Protein AF-A0A2D4LX03-F1 (afdb_monomer_lite)

InterPro domains:
  IPR013087 Zinc finger C2H2-type [PF00096] (13-35)
  IPR013087 Zinc finger C2H2-type [PF00096] (98-120)
  IPR013087 Zinc finger C2H2-type [PS00028] (15-35)
  IPR013087 Zinc finger C2H2-type [PS00028] (43-63)
  IPR013087 Zinc finger C2H2-type [PS00028] (71-91)
  IPR013087 Zinc finger C2H2-type [PS00028] (100-120)
  IPR013087 Zinc finger C2H2-type [PS50157] (13-40)
  IPR013087 Zinc finger C2H2-type [PS50157] (41-68)
  IPR013087 Zinc finger C2H2-type [PS50157] (69-96)
  IPR013087 Zinc finger C2H2-type [PS50157] (98-125)
  IPR013087 Zinc finger C2H2-type [SM00355] (13-35)
  IPR013087 Zinc finger C2H2-type [SM00355] (41-63)
  IPR013087 Zinc finger C2H2-type [SM00355] (69-91)
  IPR013087 Zinc finger C2H2-type [SM00355] (98-120)
  IPR036236 Zinc finger C2H2 superfamily [SSF57667] (10-50)
  IPR036236 Zinc finger C2H2 superfamily [SSF57667] (39-91)
  IPR036236 Zinc finger C2H2 superfamily [SSF57667] (94-121)

Secondary structure (DSSP, 8-state):
------------EE-TTT--EESSHHHHHHHHHHHH----EE-TTT--EESSHHHHHHHHHHHH----EE-TTT--EESSHHHHHHHHTTTTT----EE-TTT--EESSHHHHHHHTTGGGSSPPPPTTSTTS-----

Radius of gyration: 22.11 Å; chains: 1; bounding box: 44×58×56 Å

Foldseek 3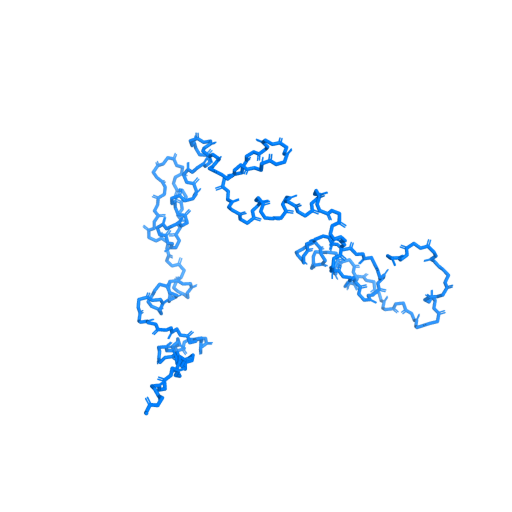Di:
DDDDPPPPPDQPDADPVPRDGHPDVVVVVLVCCVVVVDFPAADPVPRDGHSDPVVNVLVCCVVVVDFPAADPVPRDTHSDPVVSVLVVCVVVVVDQPAADPQQLDGHSDPVVSVVVVVVVVPDDRDDPPVNPPDPDHD

Organism: NCBI:txid129469

Sequence (138 aa):
GIKLSKDTL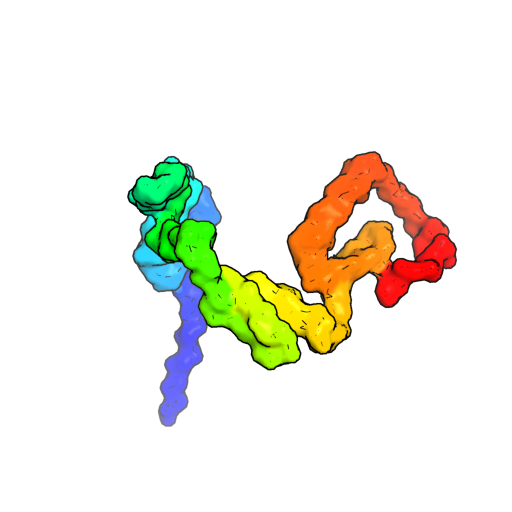VRPYKCKECGKGFRDNASLVKHKIIHTGEKPNKCMECGKVFRTHSELTRHKRIHTGEKPYKCTQCGKSFSQSGHLTGHQRIHTGGGEPYKCMDCGKCFSRSSMLTFHKKIHRDVEPISETERDLGENLC

Structure (mmCIF, N/CA/C/O backbone):
data_AF-A0A2D4LX03-F1
#
_entry.id   AF-A0A2D4LX03-F1
#
loop_
_atom_site.group_PDB
_atom_site.id
_atom_site.type_symbol
_atom_site.label_atom_id
_atom_site.label_alt_id
_atom_site.label_comp_id
_atom_site.label_asym_id
_atom_site.label_entity_id
_atom_site.label_seq_id
_atom_site.pdbx_PDB_ins_code
_atom_site.Cartn_x
_atom_site.Cartn_y
_atom_site.Cartn_z
_atom_site.occupancy
_atom_site.B_iso_or_equiv
_atom_site.auth_seq_id
_atom_site.auth_comp_id
_atom_site.auth_asym_id
_atom_site.auth_atom_id
_atom_site.pdbx_PDB_model_num
ATOM 1 N N . GLY A 1 1 ? -7.752 -43.473 15.373 1.00 35.41 1 GLY A N 1
ATOM 2 C CA . GLY A 1 1 ? -8.592 -42.264 15.459 1.00 35.41 1 GLY A CA 1
ATOM 3 C C . GLY A 1 1 ? -7.874 -41.115 14.791 1.00 35.41 1 GLY A C 1
ATOM 4 O O . GLY A 1 1 ? -6.881 -40.645 15.326 1.00 35.41 1 GLY A O 1
ATOM 5 N N . ILE A 1 2 ? -8.313 -40.717 13.599 1.00 40.84 2 ILE A N 1
ATOM 6 C CA . ILE A 1 2 ? -7.701 -39.608 12.859 1.00 40.84 2 ILE A CA 1
ATOM 7 C C . ILE A 1 2 ? -8.322 -38.314 13.395 1.00 40.84 2 ILE A C 1
ATOM 9 O O . ILE A 1 2 ? -9.531 -38.115 13.287 1.00 40.84 2 ILE A O 1
ATOM 13 N N . LYS A 1 3 ? -7.506 -37.468 14.039 1.00 42.81 3 LYS A N 1
ATOM 14 C CA . LYS A 1 3 ? -7.907 -36.131 14.503 1.00 42.81 3 LYS A CA 1
ATOM 15 C C . LYS A 1 3 ? -8.390 -35.313 13.301 1.00 42.81 3 LYS A C 1
ATOM 17 O O . LYS A 1 3 ? -7.641 -35.119 12.350 1.00 42.81 3 LYS A O 1
ATOM 22 N N . LEU A 1 4 ? -9.632 -34.830 13.359 1.00 46.25 4 LEU A N 1
ATOM 23 C CA . LEU A 1 4 ? -10.172 -33.872 12.397 1.00 46.25 4 LEU A CA 1
ATOM 24 C C . LEU A 1 4 ? -9.381 -32.556 12.470 1.00 46.25 4 LEU A C 1
ATOM 26 O O . LEU A 1 4 ? -9.472 -31.843 13.465 1.00 46.25 4 LEU A O 1
ATOM 30 N N . SER A 1 5 ? -8.693 -32.178 11.395 1.00 46.97 5 SER A N 1
ATOM 31 C CA . SER A 1 5 ? -8.274 -30.796 11.138 1.00 46.97 5 SER A CA 1
ATOM 32 C C . SER A 1 5 ? -9.238 -30.152 10.139 1.00 46.97 5 SER A C 1
ATOM 34 O O . SER A 1 5 ? -8.941 -29.972 8.961 1.00 46.97 5 SER A O 1
ATOM 36 N N . LYS A 1 6 ? -10.440 -29.801 10.607 1.00 50.59 6 LYS A N 1
ATOM 37 C CA . LYS A 1 6 ? -11.298 -28.849 9.892 1.00 50.59 6 LYS A CA 1
ATOM 38 C C . LYS A 1 6 ? -10.980 -27.454 10.413 1.00 50.59 6 LYS A C 1
ATOM 40 O O . LYS A 1 6 ? -11.726 -26.921 11.234 1.00 50.59 6 LYS A O 1
ATOM 45 N N . ASP A 1 7 ? -9.903 -26.856 9.905 1.00 53.12 7 ASP A N 1
ATOM 46 C CA . ASP A 1 7 ? -9.770 -25.396 9.850 1.00 53.12 7 ASP A CA 1
ATOM 47 C C . ASP A 1 7 ? -10.887 -24.862 8.950 1.00 53.12 7 ASP A C 1
ATOM 49 O O . ASP A 1 7 ? -10.725 -24.537 7.775 1.00 53.12 7 ASP A O 1
ATOM 53 N N . THR A 1 8 ? -12.091 -24.845 9.504 1.00 58.12 8 THR A N 1
ATOM 54 C CA . THR A 1 8 ? -13.228 -24.199 8.886 1.00 58.12 8 THR A CA 1
ATOM 55 C C . THR A 1 8 ? -12.871 -22.719 8.852 1.00 58.12 8 THR A C 1
ATOM 57 O O . THR A 1 8 ? -12.505 -22.141 9.877 1.00 58.12 8 THR A O 1
ATOM 60 N N . LEU A 1 9 ? -12.975 -22.094 7.678 1.00 69.19 9 LEU A N 1
ATOM 61 C CA . LEU A 1 9 ? -12.867 -20.645 7.476 1.00 69.19 9 LEU A CA 1
ATOM 62 C C . LEU A 1 9 ? -14.039 -19.905 8.156 1.00 69.19 9 LEU A C 1
ATOM 64 O O . LEU A 1 9 ? -14.679 -19.045 7.550 1.00 69.19 9 LEU A O 1
ATOM 68 N N . VAL A 1 10 ? -14.356 -20.247 9.408 1.00 83.88 10 VAL A N 1
ATOM 69 C CA . VAL A 1 10 ? -15.388 -19.589 10.194 1.00 83.88 10 V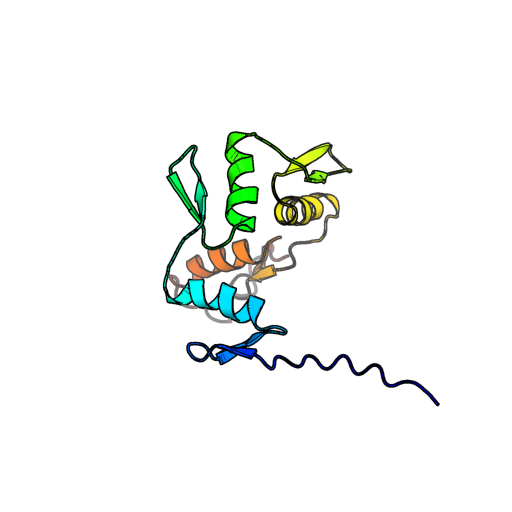AL A CA 1
ATOM 70 C C . VAL A 1 10 ? -14.942 -18.151 10.366 1.00 83.88 10 VAL A C 1
ATOM 72 O O . VAL A 1 10 ? -13.857 -17.843 10.864 1.00 83.88 10 VAL A O 1
ATOM 75 N N . ARG A 1 11 ? -15.803 -17.253 9.912 1.00 91.50 11 ARG A N 1
ATOM 76 C CA . ARG A 1 11 ? -15.671 -15.815 10.091 1.00 91.50 11 ARG A CA 1
ATOM 77 C C . ARG A 1 11 ? -16.829 -15.368 10.976 1.00 91.50 11 ARG A C 1
ATOM 79 O O . ARG A 1 11 ? -17.804 -14.827 10.449 1.00 91.50 11 ARG A O 1
ATOM 86 N N . PRO A 1 12 ? -16.785 -15.681 12.285 1.00 93.62 12 PRO A N 1
ATOM 87 C CA . PRO A 1 12 ? -17.941 -15.487 13.154 1.00 93.62 12 PRO A CA 1
ATOM 88 C C . PRO A 1 12 ? -18.231 -13.998 13.381 1.00 93.62 12 PRO A C 1
ATOM 90 O O . PRO A 1 12 ? -19.370 -13.615 13.628 1.00 93.62 12 PRO A O 1
ATOM 93 N N . TYR A 1 13 ? -17.223 -13.138 13.221 1.00 96.00 13 TYR A N 1
ATOM 94 C CA . TYR A 1 13 ? -17.351 -11.697 13.395 1.00 96.00 13 TYR A CA 1
ATOM 95 C C . TYR A 1 13 ? -17.704 -11.037 12.065 1.00 96.00 13 TYR A C 1
ATOM 97 O O . TYR A 1 13 ? -16.871 -10.973 11.162 1.00 96.00 13 TYR A O 1
ATOM 105 N N . LYS A 1 14 ? -18.930 -10.529 11.929 1.00 96.19 14 LYS A N 1
ATOM 106 C CA . LYS A 1 14 ? -19.400 -9.864 10.705 1.00 96.19 14 LYS A CA 1
ATOM 107 C C . LYS A 1 14 ? -19.545 -8.361 10.912 1.00 96.19 14 LYS A C 1
ATOM 109 O O . LYS A 1 14 ? -20.066 -7.908 11.930 1.00 96.19 14 LYS A O 1
ATOM 114 N N . CYS A 1 15 ? -19.102 -7.583 9.931 1.00 96.38 15 CYS A N 1
ATOM 115 C CA . CYS A 1 15 ? -19.396 -6.160 9.874 1.00 96.38 15 CYS A CA 1
ATOM 116 C C . CYS A 1 15 ? -20.874 -5.959 9.543 1.00 96.38 15 CYS A C 1
ATOM 118 O O . CYS A 1 15 ? -21.348 -6.485 8.540 1.00 96.38 15 CYS A O 1
ATOM 120 N N . LYS A 1 16 ? -21.596 -5.196 10.369 1.00 95.31 16 LYS A N 1
ATOM 121 C CA . LYS A 1 16 ? -23.018 -4.906 10.135 1.00 95.31 16 LYS A CA 1
ATOM 122 C C . LYS A 1 16 ? -23.241 -3.948 8.961 1.00 95.31 16 LYS A C 1
ATOM 124 O O . LYS A 1 16 ? -24.295 -3.995 8.351 1.00 95.31 16 LYS A O 1
ATOM 129 N N . GLU A 1 17 ? -22.246 -3.127 8.632 1.00 95.12 17 GLU A N 1
ATOM 130 C CA . GLU A 1 17 ? -22.364 -2.094 7.598 1.00 95.12 17 GLU A CA 1
ATOM 131 C C . GLU A 1 17 ? -22.091 -2.623 6.185 1.00 95.12 17 GLU A C 1
ATOM 133 O O . GLU A 1 17 ? -22.735 -2.196 5.236 1.00 95.12 17 GLU A O 1
ATOM 138 N N . CYS A 1 18 ? -21.160 -3.573 6.023 1.00 96.00 18 CYS A N 1
ATOM 139 C CA . CYS A 1 18 ? -20.818 -4.134 4.706 1.00 96.00 18 CYS A CA 1
ATOM 140 C C . CYS A 1 18 ? -20.874 -5.667 4.623 1.00 96.00 18 CYS A C 1
ATOM 142 O O . CYS A 1 18 ? -20.451 -6.251 3.628 1.00 96.00 18 CYS A O 1
ATOM 144 N N . GLY A 1 19 ? -21.314 -6.351 5.682 1.00 94.56 19 GLY A N 1
ATOM 145 C CA . GLY A 1 19 ? -21.438 -7.813 5.727 1.00 94.56 19 GLY A CA 1
ATOM 146 C C . GLY A 1 19 ? -20.116 -8.592 5.785 1.00 94.56 19 GLY A C 1
ATOM 147 O O . GLY A 1 19 ? -20.128 -9.814 5.944 1.00 94.56 19 GLY A O 1
ATOM 148 N N . LYS A 1 20 ? -18.957 -7.924 5.681 1.00 95.56 20 LYS A N 1
ATOM 149 C CA . LYS A 1 20 ? -17.644 -8.583 5.618 1.00 95.56 20 LYS A CA 1
ATOM 150 C C . LYS A 1 20 ? -17.341 -9.382 6.890 1.00 95.56 20 LYS A C 1
ATOM 152 O O . LYS A 1 20 ? -17.468 -8.868 7.999 1.00 95.56 20 LYS A O 1
ATOM 157 N N . GLY A 1 21 ? -16.905 -10.631 6.717 1.00 95.81 21 GLY A N 1
ATOM 158 C CA . GLY A 1 21 ? -16.572 -11.547 7.810 1.00 95.81 21 GLY A CA 1
ATOM 159 C C . GLY A 1 21 ? -15.085 -11.558 8.191 1.00 95.81 21 GLY A C 1
ATOM 160 O O . GLY A 1 21 ? -14.198 -11.572 7.329 1.00 95.81 21 GLY A O 1
ATOM 161 N N . PHE A 1 22 ? -14.809 -11.656 9.488 1.00 95.06 22 PHE A N 1
ATOM 162 C CA . PHE A 1 22 ? -13.484 -11.674 10.103 1.00 95.06 22 PHE A CA 1
ATOM 163 C C . PHE A 1 22 ? -13.322 -12.886 11.020 1.00 95.06 22 PHE A C 1
ATOM 165 O O . PHE A 1 22 ? -14.289 -13.376 11.604 1.00 95.06 22 PHE A O 1
ATOM 172 N N . ARG A 1 23 ? -12.080 -13.369 11.128 1.00 94.62 23 ARG A N 1
ATOM 173 C CA . ARG A 1 23 ? -11.716 -14.519 11.972 1.00 94.62 23 ARG A CA 1
ATOM 174 C C . ARG A 1 23 ? -11.799 -14.188 13.462 1.00 94.62 23 ARG A C 1
ATOM 176 O O . ARG A 1 23 ? -12.139 -15.049 14.259 1.00 94.62 23 ARG A O 1
ATOM 183 N N . ASP A 1 24 ? -11.523 -12.937 13.813 1.00 94.06 24 ASP A N 1
ATOM 184 C CA . ASP A 1 24 ? -11.473 -12.442 15.184 1.00 94.06 24 ASP A CA 1
ATOM 185 C C . ASP A 1 24 ? -12.116 -11.047 15.304 1.00 94.06 24 ASP A C 1
ATOM 187 O O . ASP A 1 24 ? -12.246 -10.306 14.320 1.00 94.06 24 ASP A O 1
ATOM 191 N N . ASN A 1 25 ? -12.517 -10.689 16.528 1.00 94.62 25 ASN A N 1
ATOM 192 C CA . ASN A 1 25 ? -13.150 -9.404 16.819 1.00 94.62 25 ASN A CA 1
ATOM 193 C C . ASN A 1 25 ? -12.195 -8.220 16.610 1.00 94.62 25 ASN A C 1
ATOM 195 O O . ASN A 1 25 ? -12.615 -7.171 16.133 1.00 94.62 25 ASN A O 1
ATOM 199 N N . ALA A 1 26 ? -10.904 -8.371 16.925 1.00 92.06 26 ALA A N 1
ATOM 200 C CA . 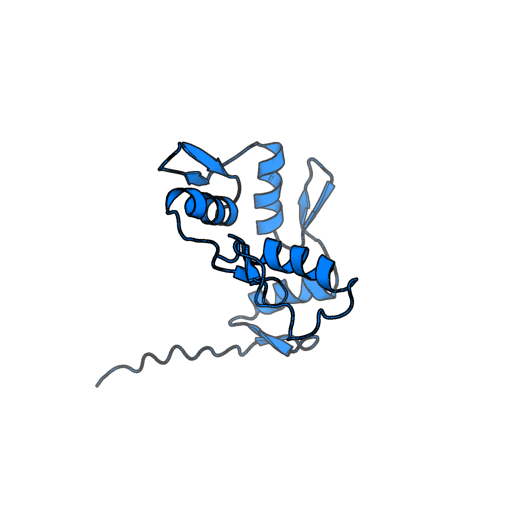ALA A 1 26 ? -9.927 -7.289 16.788 1.00 92.06 26 ALA A CA 1
ATOM 201 C C . ALA A 1 26 ? -9.787 -6.832 15.326 1.00 92.06 26 ALA A C 1
ATOM 203 O O . ALA A 1 26 ? -9.664 -5.642 15.033 1.00 92.06 26 ALA A O 1
ATOM 204 N N . SER A 1 27 ? -9.848 -7.772 14.387 1.00 93.19 27 SER A N 1
ATOM 205 C CA . SER A 1 27 ? -9.863 -7.525 12.950 1.00 93.19 27 SER A CA 1
ATOM 206 C C . SER A 1 27 ? -11.148 -6.828 12.504 1.00 93.19 27 SER A C 1
ATOM 208 O O . SER A 1 27 ? -11.072 -5.909 11.689 1.00 93.19 27 SER A O 1
ATOM 210 N N . LEU A 1 28 ? -12.304 -7.199 13.069 1.00 94.50 28 LEU A N 1
ATOM 211 C CA . LEU A 1 28 ? -13.566 -6.493 12.831 1.00 94.50 28 LEU A CA 1
ATOM 212 C C . LEU A 1 28 ? -13.522 -5.052 13.371 1.00 94.50 28 LEU A C 1
ATOM 214 O O . LEU A 1 28 ? -13.913 -4.128 12.665 1.00 94.50 28 LEU A O 1
ATOM 218 N N . VAL A 1 29 ? -13.015 -4.837 14.586 1.00 91.75 29 VAL A N 1
ATOM 219 C CA . VAL A 1 29 ? -12.889 -3.499 15.192 1.00 91.75 29 VAL A CA 1
ATOM 220 C C . VAL A 1 29 ? -11.976 -2.607 14.353 1.00 91.75 29 VAL A C 1
ATOM 222 O O . VAL A 1 29 ? -12.382 -1.515 13.965 1.00 91.75 29 VAL A O 1
ATOM 225 N N . LYS A 1 30 ? -10.788 -3.095 13.970 1.00 90.44 30 LYS A N 1
ATOM 226 C CA . LYS A 1 30 ? -9.889 -2.368 13.055 1.00 90.44 30 LYS A CA 1
ATOM 227 C C . LYS A 1 30 ? -10.550 -2.071 11.712 1.00 90.44 30 LYS A C 1
ATOM 229 O O . LYS A 1 30 ? -10.311 -1.020 11.128 1.00 90.44 30 LYS A O 1
ATOM 234 N N . HIS A 1 31 ? -11.368 -2.992 11.208 1.00 92.44 31 HIS A N 1
ATOM 235 C CA . HIS A 1 31 ? -12.098 -2.784 9.967 1.00 92.44 31 HIS A CA 1
ATOM 236 C C . HIS A 1 31 ? -13.136 -1.666 10.081 1.00 92.44 31 HIS A C 1
ATOM 238 O O . HIS A 1 31 ? -13.227 -0.881 9.148 1.00 92.44 31 HIS A O 1
ATOM 244 N N . LYS A 1 32 ? -13.860 -1.532 11.198 1.00 92.75 32 LYS A N 1
ATOM 245 C CA . LYS A 1 32 ? -14.881 -0.480 11.365 1.00 92.75 32 LYS A CA 1
ATOM 246 C C . LYS A 1 32 ? -14.343 0.943 11.172 1.00 92.75 32 LYS A C 1
ATOM 248 O O . LYS A 1 32 ? -15.074 1.804 10.698 1.00 92.75 32 LYS A O 1
ATOM 253 N N . ILE A 1 33 ? -13.051 1.162 11.417 1.00 90.69 33 ILE A N 1
ATOM 254 C CA . ILE A 1 33 ? -12.363 2.441 11.171 1.00 90.69 33 ILE A CA 1
ATOM 255 C C . ILE A 1 33 ? -12.495 2.893 9.702 1.00 90.69 33 ILE A C 1
ATOM 257 O O . ILE A 1 33 ? -12.471 4.085 9.400 1.00 90.69 33 ILE A O 1
ATOM 261 N N . ILE A 1 34 ? -12.655 1.963 8.747 1.00 91.44 34 ILE A N 1
ATOM 262 C CA . ILE A 1 34 ? -12.853 2.350 7.342 1.00 91.44 34 ILE A CA 1
ATOM 263 C C . ILE A 1 34 ? -14.183 3.068 7.117 1.00 91.44 34 ILE A C 1
ATOM 265 O O . ILE A 1 34 ? -14.261 3.871 6.191 1.00 91.44 34 ILE A O 1
ATOM 269 N N . HIS A 1 35 ? -15.192 2.755 7.929 1.00 92.25 35 HIS A N 1
ATOM 270 C CA . HIS A 1 35 ? -16.537 3.292 7.803 1.00 92.25 35 HIS A CA 1
ATOM 271 C C . HIS A 1 35 ? -16.676 4.637 8.512 1.00 92.25 35 HIS A C 1
ATOM 273 O O . HIS A 1 35 ? -17.256 5.562 7.957 1.00 92.25 35 HIS A O 1
ATOM 279 N N . THR A 1 36 ? -16.065 4.777 9.691 1.00 89.62 36 THR A N 1
ATOM 280 C CA . THR A 1 36 ? -16.049 6.049 10.430 1.00 89.62 36 THR A CA 1
ATOM 281 C C . THR A 1 36 ? -15.127 7.085 9.789 1.00 89.62 36 THR A C 1
ATOM 283 O O . THR A 1 36 ? -15.269 8.281 10.019 1.00 89.62 36 THR A O 1
ATOM 286 N N . GLY A 1 37 ? -14.150 6.640 8.994 1.00 86.12 37 GLY A N 1
ATOM 287 C CA . GLY A 1 37 ? -13.147 7.517 8.396 1.00 86.12 37 GLY A CA 1
ATOM 288 C C . GLY A 1 37 ? -12.093 8.015 9.389 1.00 86.12 37 GLY A C 1
ATOM 289 O O . GLY A 1 37 ? -11.197 8.758 8.981 1.00 86.12 37 GLY A O 1
ATOM 290 N N . GLU A 1 38 ? -12.153 7.579 10.650 1.00 89.69 38 GLU A N 1
ATOM 291 C CA . GLU A 1 38 ? -11.178 7.922 11.680 1.00 89.69 38 GLU A CA 1
ATOM 292 C C . GLU A 1 38 ? -9.758 7.523 11.258 1.00 89.69 38 GLU A C 1
ATOM 294 O O . GLU A 1 38 ? -9.510 6.491 10.625 1.00 89.69 38 GLU A O 1
ATOM 299 N N . LYS A 1 39 ? -8.783 8.363 11.609 1.00 89.12 39 LYS A N 1
ATOM 300 C CA . LYS A 1 39 ? -7.362 8.118 11.335 1.00 89.12 39 LYS A CA 1
ATOM 301 C C . LYS A 1 39 ? -6.543 8.426 12.587 1.00 89.12 39 LYS A C 1
ATOM 303 O O . LYS A 1 39 ? -5.885 9.463 12.644 1.00 89.12 39 LYS A O 1
ATOM 308 N N . PRO A 1 40 ? -6.588 7.546 13.601 1.00 89.44 40 PRO A N 1
ATOM 309 C CA . PRO A 1 40 ? -6.032 7.851 14.917 1.00 89.44 40 PRO A CA 1
ATOM 310 C C . PRO A 1 40 ? -4.498 7.933 14.932 1.00 89.44 40 PRO A C 1
ATOM 312 O O . PRO A 1 40 ? -3.913 8.463 15.870 1.00 89.44 40 PRO A O 1
ATOM 315 N N . ASN A 1 41 ? -3.815 7.428 13.901 1.00 94.88 41 ASN A N 1
ATOM 316 C CA . ASN A 1 41 ? -2.358 7.319 13.894 1.00 94.88 41 ASN A CA 1
ATOM 317 C C . ASN A 1 41 ? -1.732 8.485 13.118 1.00 94.88 41 ASN A C 1
ATOM 319 O O . ASN A 1 41 ? -1.647 8.429 11.891 1.00 94.88 41 ASN A O 1
ATOM 323 N N . LYS A 1 42 ? -1.277 9.532 13.813 1.00 97.25 42 LYS A N 1
ATOM 324 C CA . LYS A 1 42 ? -0.626 10.707 13.208 1.00 97.25 42 LYS A CA 1
ATOM 325 C C . LYS A 1 42 ? 0.893 10.529 13.094 1.00 97.25 42 LYS A C 1
ATOM 327 O O . LYS A 1 42 ? 1.558 10.115 14.038 1.00 97.25 42 LYS A O 1
ATOM 332 N N . CYS A 1 43 ? 1.456 10.880 11.942 1.00 97.69 43 CYS A N 1
ATOM 333 C CA . CYS A 1 43 ? 2.890 11.065 11.764 1.00 97.69 43 CYS A CA 1
ATOM 334 C C . CYS A 1 43 ? 3.291 12.432 12.317 1.00 97.69 43 CYS A C 1
ATOM 336 O O . CYS A 1 43 ? 2.791 13.454 11.853 1.00 97.69 43 CYS A O 1
ATOM 338 N N . MET A 1 44 ? 4.191 12.455 13.297 1.00 97.25 44 MET A N 1
ATOM 339 C CA . MET A 1 44 ? 4.615 13.703 13.939 1.00 97.25 44 MET A CA 1
ATOM 340 C C . MET A 1 44 ? 5.570 14.530 13.071 1.00 97.25 44 MET A C 1
ATOM 342 O O . MET A 1 44 ? 5.657 15.733 13.261 1.00 97.25 44 MET A O 1
ATOM 346 N N . GLU A 1 45 ? 6.221 13.911 12.085 1.00 97.25 45 GLU A N 1
ATOM 347 C CA . GLU A 1 45 ? 7.175 14.585 11.196 1.00 97.25 45 GLU A CA 1
ATOM 348 C C . GLU A 1 45 ? 6.483 15.377 10.076 1.00 97.25 45 GLU A C 1
ATOM 350 O O . GLU A 1 45 ? 6.959 16.437 9.687 1.00 97.25 45 GLU A O 1
ATOM 355 N N . CYS A 1 46 ? 5.346 14.896 9.554 1.00 97.25 46 CYS A N 1
ATOM 356 C CA . CYS A 1 46 ? 4.638 15.560 8.446 1.00 97.25 46 CYS A CA 1
ATOM 357 C C . CYS A 1 46 ? 3.128 15.747 8.653 1.00 97.25 46 CYS A C 1
ATOM 359 O O . CYS A 1 46 ? 2.413 16.134 7.730 1.00 97.25 46 CYS A O 1
ATOM 361 N N . GLY A 1 47 ? 2.601 15.410 9.829 1.00 96.06 47 GLY A N 1
ATOM 362 C CA . GLY A 1 47 ? 1.189 15.572 10.178 1.00 96.06 47 GLY A CA 1
ATOM 363 C C . GLY A 1 47 ? 0.213 14.601 9.503 1.00 96.06 47 GLY A C 1
ATOM 364 O O . GLY A 1 47 ? -0.960 14.589 9.875 1.00 96.06 47 GLY A O 1
ATOM 365 N N . LYS A 1 48 ? 0.655 13.768 8.547 1.00 96.38 48 LYS A N 1
ATOM 366 C CA . LYS A 1 48 ? -0.211 12.796 7.855 1.00 96.38 48 LYS A CA 1
ATOM 367 C C . LYS A 1 48 ? -0.791 11.767 8.822 1.00 96.38 48 LYS A C 1
ATOM 369 O O . LYS A 1 48 ? -0.089 11.256 9.688 1.00 96.38 48 LYS A O 1
ATOM 374 N N . VAL A 1 49 ? -2.062 11.427 8.632 1.00 95.31 49 VAL A N 1
ATOM 375 C CA . VAL A 1 49 ? -2.818 10.517 9.506 1.00 95.31 49 VAL A CA 1
ATOM 376 C C . VAL A 1 49 ? -3.166 9.195 8.812 1.00 95.31 49 VAL A C 1
ATOM 378 O O . VAL A 1 49 ? -3.459 9.165 7.613 1.00 95.31 49 VAL A O 1
ATOM 381 N N . PHE A 1 50 ? -3.161 8.099 9.574 1.00 94.56 50 PHE A N 1
ATOM 382 C CA . PHE A 1 50 ? -3.350 6.723 9.107 1.00 94.56 50 PHE A CA 1
ATOM 383 C C . PHE A 1 50 ? -4.401 5.980 9.939 1.00 94.56 50 PHE A C 1
ATOM 385 O O . PHE A 1 50 ? -4.583 6.243 11.132 1.00 94.56 50 PHE A O 1
ATOM 392 N N . ARG A 1 51 ? -5.082 5.015 9.310 1.00 91.56 51 ARG A N 1
ATOM 393 C CA . ARG A 1 51 ? -6.126 4.213 9.968 1.00 91.56 51 ARG A CA 1
ATOM 394 C C . ARG A 1 51 ? -5.523 3.208 10.940 1.00 91.56 51 ARG A C 1
ATOM 396 O O . ARG A 1 51 ? -6.107 2.934 11.981 1.00 91.56 51 ARG A O 1
ATOM 403 N N . THR A 1 52 ? -4.341 2.682 10.621 1.00 90.88 52 THR A N 1
ATOM 404 C CA . THR A 1 52 ? -3.661 1.666 11.434 1.00 90.88 52 THR A CA 1
ATOM 405 C C . THR A 1 52 ? -2.225 2.052 11.784 1.00 90.88 52 THR A C 1
ATOM 407 O O . THR A 1 52 ? -1.551 2.766 11.039 1.00 90.88 52 THR A O 1
ATOM 410 N N . HIS A 1 53 ? -1.723 1.513 12.898 1.00 93.06 53 HIS A N 1
ATOM 411 C CA . HIS A 1 53 ? -0.333 1.698 13.318 1.00 93.06 53 HIS A CA 1
ATOM 412 C C . HIS A 1 53 ? 0.661 1.173 12.267 1.00 93.06 53 HIS A C 1
ATOM 414 O O . HIS A 1 53 ? 1.624 1.852 11.930 1.00 93.06 53 HIS A O 1
ATOM 420 N N . SER A 1 54 ? 0.401 0.001 11.675 1.00 93.19 54 SER A N 1
ATOM 421 C CA . SER A 1 54 ? 1.273 -0.589 10.649 1.00 93.19 54 SER A CA 1
ATOM 422 C C . SER A 1 54 ? 1.414 0.292 9.401 1.00 93.19 54 SER A C 1
ATOM 424 O O . SER A 1 54 ? 2.490 0.349 8.804 1.00 93.19 54 SER A O 1
ATOM 426 N N . GLU A 1 55 ? 0.352 0.999 9.003 1.00 94.81 55 GLU A N 1
ATOM 427 C CA . GLU A 1 55 ? 0.420 1.978 7.914 1.00 94.81 55 GLU A CA 1
ATOM 428 C C . GLU A 1 55 ? 1.315 3.164 8.274 1.00 94.81 55 GLU A C 1
ATOM 430 O O . GLU A 1 55 ? 2.133 3.555 7.440 1.00 94.81 55 GLU A O 1
ATOM 435 N N . LEU A 1 56 ? 1.209 3.683 9.503 1.00 97.06 56 LEU A N 1
ATOM 436 C CA . LEU A 1 56 ? 2.076 4.747 10.007 1.00 97.06 56 LEU A CA 1
ATOM 437 C C . LEU A 1 56 ? 3.543 4.294 10.065 1.00 97.06 56 LEU A C 1
ATOM 439 O O . LEU A 1 56 ? 4.413 4.996 9.557 1.00 97.06 56 LEU A O 1
ATOM 443 N N . THR A 1 57 ? 3.838 3.112 10.613 1.00 96.88 57 THR A N 1
ATOM 444 C CA . THR A 1 57 ? 5.208 2.566 10.657 1.00 96.88 57 THR A CA 1
ATOM 445 C C . THR A 1 57 ? 5.805 2.453 9.257 1.00 96.88 57 THR A C 1
ATOM 447 O O . THR A 1 57 ? 6.927 2.889 9.015 1.00 96.88 57 THR A O 1
ATOM 450 N N . ARG A 1 58 ? 5.041 1.915 8.301 1.00 97.31 58 ARG A N 1
ATOM 451 C CA . ARG A 1 58 ? 5.477 1.823 6.904 1.00 97.31 58 ARG A CA 1
ATOM 452 C C . ARG A 1 58 ? 5.671 3.198 6.275 1.00 97.31 58 ARG A C 1
ATOM 454 O O . ARG A 1 58 ? 6.598 3.377 5.493 1.00 97.31 58 ARG A O 1
ATOM 461 N N . HIS A 1 59 ? 4.796 4.149 6.589 1.00 97.69 59 HIS A N 1
ATOM 462 C CA . HIS A 1 59 ? 4.914 5.518 6.112 1.00 97.69 59 HIS A CA 1
ATOM 463 C C . HIS A 1 59 ? 6.190 6.187 6.619 1.00 97.69 59 HIS A C 1
ATOM 465 O O . HIS A 1 59 ? 6.866 6.805 5.810 1.00 97.69 59 HIS A O 1
ATOM 471 N N . LYS A 1 60 ? 6.580 6.005 7.887 1.00 98.06 60 LYS A N 1
ATOM 472 C CA . LYS A 1 60 ? 7.812 6.599 8.441 1.00 98.06 60 LYS A CA 1
ATOM 473 C C . LYS A 1 60 ? 9.075 6.268 7.635 1.00 98.06 60 LYS A C 1
ATOM 475 O O . LYS A 1 60 ? 10.003 7.067 7.599 1.00 98.06 60 LYS A O 1
ATOM 480 N N . ARG A 1 61 ? 9.081 5.157 6.890 1.00 98.00 61 ARG A N 1
ATOM 481 C CA . ARG A 1 61 ? 10.174 4.803 5.968 1.00 98.00 61 ARG A CA 1
ATOM 482 C C . ARG A 1 61 ? 10.423 5.823 4.860 1.00 98.00 61 ARG A C 1
ATOM 484 O O . ARG A 1 61 ? 11.503 5.824 4.283 1.00 98.00 61 ARG A O 1
ATOM 491 N N . ILE A 1 62 ? 9.449 6.677 4.533 1.00 97.50 62 ILE A N 1
ATOM 492 C CA . ILE A 1 62 ? 9.676 7.760 3.567 1.00 97.50 62 ILE A CA 1
ATOM 493 C C . ILE A 1 62 ? 10.599 8.838 4.131 1.00 97.50 62 ILE A C 1
ATOM 495 O O . ILE A 1 62 ? 11.283 9.494 3.358 1.00 97.50 62 ILE A O 1
ATOM 499 N N . HIS A 1 63 ? 10.596 9.021 5.452 1.00 97.81 63 HIS A N 1
ATOM 5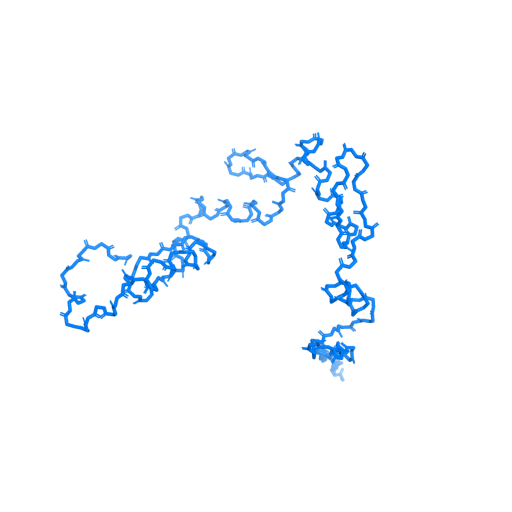00 C CA . HIS A 1 63 ? 11.411 10.021 6.124 1.00 97.81 63 HIS A CA 1
ATOM 501 C C . HIS A 1 63 ? 12.804 9.476 6.424 1.00 97.81 63 HIS A C 1
ATOM 503 O O . HIS A 1 63 ? 13.797 10.152 6.190 1.00 97.81 63 HIS A O 1
ATOM 509 N N . THR A 1 64 ? 12.887 8.217 6.861 1.00 97.00 64 THR A N 1
ATOM 510 C CA . THR A 1 64 ? 14.170 7.567 7.165 1.00 97.00 64 THR A CA 1
ATOM 511 C C . THR A 1 64 ? 14.900 7.045 5.927 1.00 97.00 64 THR A C 1
ATOM 513 O O . THR A 1 64 ? 16.085 6.734 5.994 1.00 97.00 64 THR A O 1
ATOM 516 N N . GLY A 1 65 ? 14.198 6.871 4.804 1.00 97.31 65 GLY A N 1
ATOM 517 C CA . GLY A 1 65 ? 14.739 6.226 3.607 1.00 97.31 65 GLY A CA 1
ATOM 518 C C . GLY A 1 65 ? 14.925 4.708 3.736 1.00 97.31 65 GLY A C 1
ATOM 519 O O . GLY A 1 65 ? 15.491 4.092 2.829 1.00 97.31 65 GLY A O 1
ATOM 520 N N . GLU A 1 66 ? 14.444 4.085 4.819 1.00 98.06 66 GLU A N 1
ATOM 521 C CA . GLU A 1 66 ? 14.600 2.650 5.080 1.00 98.06 66 GLU A CA 1
ATOM 522 C C . GLU A 1 66 ? 13.995 1.801 3.943 1.00 98.06 66 GLU A C 1
ATOM 524 O O . GLU A 1 66 ? 12.814 1.910 3.586 1.00 98.06 66 GLU A O 1
ATOM 529 N N . LYS A 1 67 ? 14.807 0.896 3.385 1.00 98.00 67 LYS A N 1
ATOM 530 C CA . LYS A 1 67 ? 14.412 -0.037 2.319 1.00 98.00 67 LYS A CA 1
ATOM 531 C C . LYS A 1 67 ? 14.771 -1.480 2.699 1.00 98.00 67 LYS A C 1
ATOM 533 O O . LYS A 1 67 ? 15.757 -2.007 2.183 1.00 98.00 67 LYS A O 1
ATOM 538 N N . PRO A 1 68 ? 13.987 -2.134 3.578 1.00 97.50 68 PRO A N 1
ATOM 539 C CA . PRO A 1 68 ? 14.349 -3.440 4.144 1.00 97.50 68 PRO A CA 1
ATOM 540 C C . PRO A 1 68 ? 14.343 -4.583 3.131 1.00 97.50 68 PRO A C 1
ATOM 542 O O . PRO A 1 68 ? 14.952 -5.624 3.353 1.00 97.50 68 PRO A O 1
ATOM 545 N N . TYR A 1 69 ? 13.616 -4.424 2.025 1.00 98.31 69 TYR A N 1
ATOM 546 C CA . TYR A 1 69 ? 13.357 -5.512 1.093 1.00 98.31 69 TYR A CA 1
ATOM 547 C C . TYR A 1 69 ? 14.320 -5.421 -0.085 1.00 98.31 69 TYR A C 1
ATOM 549 O O . TYR A 1 69 ? 14.084 -4.652 -1.016 1.00 98.31 69 TYR A O 1
ATOM 557 N N . LYS A 1 70 ? 15.406 -6.194 -0.042 1.00 98.31 70 LYS A N 1
ATOM 558 C CA . LYS A 1 70 ? 16.434 -6.228 -1.089 1.00 98.31 70 LYS A CA 1
ATOM 559 C C . LYS A 1 70 ? 16.153 -7.326 -2.116 1.00 98.31 70 LYS A C 1
ATOM 561 O O . LYS A 1 70 ? 15.888 -8.469 -1.760 1.00 98.31 70 LYS A O 1
ATOM 566 N N . CYS A 1 71 ? 16.253 -6.982 -3.395 1.00 97.25 71 CYS A N 1
ATOM 567 C CA . CYS A 1 71 ? 16.299 -7.946 -4.484 1.00 97.25 71 CYS A CA 1
ATOM 568 C C . CYS A 1 71 ? 17.672 -8.615 -4.509 1.00 97.25 71 CYS A C 1
ATOM 570 O O . CYS A 1 71 ? 18.681 -7.945 -4.713 1.00 97.25 71 CYS A O 1
ATOM 572 N N . THR A 1 72 ? 17.712 -9.929 -4.313 1.00 96.50 72 THR A N 1
ATOM 573 C CA . THR A 1 72 ? 18.964 -10.698 -4.306 1.00 96.50 72 THR A CA 1
ATOM 574 C C . THR A 1 72 ? 19.605 -10.804 -5.687 1.00 96.50 72 THR A C 1
ATOM 576 O O . THR A 1 72 ? 20.817 -10.940 -5.768 1.00 96.50 72 THR A O 1
ATOM 579 N N . GLN A 1 73 ? 18.820 -10.685 -6.762 1.00 95.00 73 GLN A N 1
ATOM 580 C CA . GLN A 1 73 ? 19.315 -10.812 -8.137 1.00 95.00 73 GLN A CA 1
ATOM 581 C C . GLN A 1 73 ? 20.049 -9.556 -8.629 1.00 95.00 73 GLN A C 1
ATOM 583 O O . GLN A 1 73 ? 21.043 -9.667 -9.331 1.00 95.00 73 GLN A O 1
ATOM 588 N N . CYS A 1 74 ? 19.589 -8.354 -8.256 1.00 96.31 74 CYS A N 1
ATOM 589 C CA . CYS A 1 74 ? 20.156 -7.094 -8.766 1.00 96.31 74 CYS A CA 1
ATOM 590 C C . CYS A 1 74 ? 20.516 -6.070 -7.673 1.00 96.31 74 CYS A C 1
ATOM 592 O O . CYS A 1 74 ? 20.767 -4.905 -7.967 1.00 96.31 74 CYS A O 1
ATOM 594 N N . GLY A 1 75 ? 20.437 -6.445 -6.394 1.00 97.19 75 GLY A N 1
ATOM 595 C CA . GLY A 1 75 ? 20.784 -5.594 -5.249 1.00 97.19 75 GLY A CA 1
ATOM 596 C C . GLY A 1 75 ? 19.816 -4.441 -4.942 1.00 97.19 75 GLY A C 1
ATOM 597 O O . GLY A 1 75 ? 19.962 -3.784 -3.911 1.00 97.19 75 GLY A O 1
ATOM 598 N N . LYS A 1 76 ? 18.809 -4.189 -5.790 1.00 97.62 76 LYS A N 1
ATOM 599 C CA . LYS A 1 76 ? 17.862 -3.073 -5.628 1.00 97.62 76 LYS A CA 1
ATOM 600 C C . LYS A 1 76 ? 16.968 -3.275 -4.403 1.00 97.62 76 LYS A C 1
ATOM 602 O O . LYS A 1 76 ? 16.342 -4.324 -4.262 1.00 97.62 76 LYS A O 1
ATOM 607 N N . SER A 1 77 ? 16.859 -2.255 -3.554 1.00 98.06 77 SER A N 1
ATOM 608 C CA . SER A 1 77 ? 16.055 -2.309 -2.324 1.00 98.06 77 SER A CA 1
ATOM 609 C C . SER A 1 77 ? 14.752 -1.508 -2.406 1.00 98.06 77 SER A C 1
ATOM 611 O O . SER A 1 77 ? 14.675 -0.464 -3.057 1.00 98.06 77 SER A O 1
ATOM 613 N N . PHE A 1 78 ? 13.734 -1.975 -1.682 1.00 97.94 78 PHE A N 1
ATOM 614 C CA . PHE A 1 78 ? 12.381 -1.422 -1.634 1.00 97.94 78 PHE A CA 1
ATOM 615 C C . PHE A 1 78 ? 11.925 -1.207 -0.187 1.00 97.94 78 PHE A C 1
ATOM 617 O O . PHE A 1 78 ? 12.289 -1.955 0.718 1.00 97.94 78 PHE A O 1
ATOM 624 N N . SER A 1 79 ? 11.074 -0.203 0.036 1.00 97.69 79 SER A N 1
ATOM 625 C CA . SER A 1 79 ? 10.482 0.092 1.353 1.00 97.69 79 SER A CA 1
ATOM 626 C C . SER A 1 79 ? 9.282 -0.799 1.701 1.00 97.69 79 SER A C 1
ATOM 628 O O . SER A 1 79 ? 8.854 -0.841 2.857 1.00 97.69 79 SER A O 1
ATOM 630 N N . GLN A 1 80 ? 8.738 -1.531 0.719 1.00 96.81 80 GLN A N 1
ATOM 631 C CA . GLN A 1 80 ? 7.592 -2.433 0.874 1.00 96.81 80 GLN A CA 1
ATOM 632 C C . GLN A 1 80 ? 7.836 -3.768 0.163 1.00 96.81 80 GLN A C 1
ATOM 634 O O . GLN A 1 80 ? 8.318 -3.785 -0.970 1.00 96.81 80 GLN A O 1
ATOM 639 N N . SER A 1 81 ? 7.431 -4.873 0.792 1.00 95.88 81 SER A N 1
ATOM 640 C CA . SER A 1 81 ? 7.601 -6.230 0.256 1.00 95.88 81 SER A CA 1
ATOM 641 C C . SER A 1 81 ? 6.867 -6.435 -1.067 1.00 95.88 81 SER A C 1
ATOM 643 O O . SER A 1 81 ? 7.450 -6.946 -2.013 1.00 95.88 81 SER A O 1
ATOM 645 N N . GLY A 1 82 ? 5.624 -5.956 -1.187 1.00 92.38 82 GLY A N 1
ATOM 646 C CA . GLY A 1 82 ? 4.852 -6.081 -2.429 1.00 92.38 82 GLY A CA 1
ATOM 647 C C . GLY A 1 82 ? 5.508 -5.390 -3.632 1.00 92.38 82 GLY A C 1
ATOM 648 O O . GLY A 1 82 ? 5.347 -5.844 -4.763 1.00 92.38 82 GLY A O 1
ATOM 649 N N . HIS A 1 83 ? 6.293 -4.329 -3.403 1.00 94.38 83 HIS A N 1
ATOM 650 C CA . HIS A 1 83 ? 7.077 -3.693 -4.466 1.00 94.38 83 HIS A CA 1
ATOM 651 C C . HIS A 1 83 ? 8.259 -4.566 -4.893 1.00 94.38 83 HIS A C 1
ATOM 653 O O . HIS A 1 83 ? 8.508 -4.674 -6.090 1.00 94.38 83 HIS A O 1
ATOM 659 N N . LEU A 1 84 ? 8.937 -5.224 -3.944 1.00 95.19 84 LEU A N 1
ATOM 660 C CA . LEU A 1 84 ? 9.966 -6.216 -4.256 1.00 95.19 84 LEU A CA 1
ATOM 661 C C . LEU A 1 84 ? 9.371 -7.395 -5.041 1.00 95.19 84 LEU A C 1
ATOM 663 O O . LEU A 1 84 ? 9.899 -7.740 -6.090 1.00 95.19 84 LEU A O 1
ATOM 667 N N . THR A 1 85 ? 8.247 -7.962 -4.592 1.00 91.38 85 THR A N 1
ATOM 668 C CA . THR A 1 85 ? 7.572 -9.070 -5.289 1.00 91.38 85 THR A CA 1
ATOM 669 C C . THR A 1 85 ? 7.184 -8.692 -6.717 1.00 91.38 85 THR A C 1
ATOM 671 O O . THR A 1 85 ? 7.406 -9.460 -7.647 1.00 91.38 85 THR A O 1
ATOM 674 N N . GLY A 1 86 ? 6.622 -7.494 -6.917 1.00 87.88 86 GLY A N 1
ATOM 675 C CA . GLY A 1 86 ? 6.307 -6.997 -8.256 1.00 87.88 86 GLY A CA 1
ATOM 676 C C . GLY A 1 86 ? 7.557 -6.783 -9.109 1.00 87.88 86 GLY A C 1
ATOM 677 O O . GLY A 1 86 ? 7.557 -7.134 -10.283 1.00 87.88 86 GLY A O 1
ATOM 678 N N . HIS A 1 87 ? 8.630 -6.255 -8.517 1.00 90.88 87 HIS A N 1
ATOM 679 C CA . HIS A 1 87 ? 9.909 -6.076 -9.196 1.00 90.88 87 HIS A CA 1
ATOM 680 C C . HIS A 1 87 ? 10.537 -7.406 -9.615 1.00 90.88 87 HIS A C 1
ATOM 682 O O . HIS A 1 87 ? 11.038 -7.491 -10.724 1.00 90.88 87 HIS A O 1
ATOM 688 N N . GLN A 1 88 ? 10.484 -8.451 -8.788 1.00 89.94 88 GLN A N 1
ATOM 689 C CA . GLN A 1 88 ? 11.083 -9.751 -9.115 1.00 89.94 88 GLN A CA 1
ATOM 690 C C . GLN A 1 88 ? 10.528 -10.367 -10.407 1.00 89.94 88 GLN A C 1
ATOM 692 O O . GLN A 1 88 ? 11.251 -11.099 -11.077 1.00 89.94 88 GLN A O 1
ATOM 697 N N . ARG A 1 89 ? 9.298 -10.014 -10.806 1.00 85.94 89 ARG A N 1
ATOM 698 C CA . ARG A 1 89 ? 8.690 -10.472 -12.066 1.00 85.94 89 ARG A CA 1
ATOM 699 C C . ARG A 1 89 ? 9.469 -10.048 -13.310 1.00 85.94 89 ARG A C 1
ATOM 701 O O . ARG A 1 89 ? 9.370 -10.729 -14.323 1.00 85.94 89 ARG A O 1
ATOM 708 N N . ILE A 1 90 ? 10.241 -8.958 -13.234 1.00 84.12 90 ILE A N 1
ATOM 709 C CA . ILE A 1 90 ? 11.066 -8.510 -14.366 1.00 84.12 90 ILE A CA 1
ATOM 710 C C . ILE A 1 90 ? 12.241 -9.456 -14.617 1.00 84.12 90 ILE A C 1
ATOM 712 O O . ILE A 1 90 ? 12.699 -9.560 -15.745 1.00 84.12 90 ILE A O 1
ATOM 716 N N . HIS A 1 91 ? 12.730 -10.132 -13.573 1.00 85.94 91 HIS A N 1
ATOM 717 C CA . HIS A 1 91 ? 13.884 -11.022 -13.687 1.00 85.94 91 HIS A CA 1
ATOM 718 C C . HIS A 1 91 ? 13.484 -12.425 -14.116 1.00 85.94 91 HIS A C 1
ATOM 720 O O . HIS A 1 91 ? 14.224 -13.096 -14.820 1.00 85.94 91 HIS A O 1
ATOM 726 N N . THR A 1 92 ? 12.298 -12.878 -13.710 1.00 78.00 92 THR A N 1
ATOM 727 C CA . THR A 1 92 ? 11.819 -14.226 -14.034 1.00 78.00 92 THR A CA 1
ATOM 728 C C . THR A 1 92 ? 11.229 -14.334 -15.440 1.00 78.00 92 THR A C 1
ATOM 730 O O . THR A 1 92 ? 10.704 -15.391 -15.770 1.00 78.00 92 THR A O 1
ATOM 733 N N . GLY A 1 93 ? 11.227 -13.251 -16.234 1.00 68.31 93 GLY A N 1
ATOM 734 C CA . GLY A 1 93 ? 10.609 -13.223 -17.565 1.00 68.31 93 GLY A CA 1
ATOM 735 C C . GLY A 1 93 ? 9.149 -13.691 -17.560 1.00 68.31 93 GLY A C 1
ATOM 736 O O . GLY A 1 93 ? 8.676 -14.218 -18.558 1.00 68.31 93 GLY A O 1
ATOM 737 N N . GLY A 1 94 ? 8.454 -13.557 -16.418 1.00 63.03 94 GLY A N 1
ATOM 738 C CA . GLY A 1 94 ? 7.240 -14.310 -16.057 1.00 63.03 94 GLY A CA 1
ATOM 739 C C . GLY A 1 94 ? 5.963 -13.904 -16.796 1.00 63.03 94 GLY A C 1
ATOM 740 O O . GLY A 1 94 ? 4.870 -14.035 -16.244 1.00 63.03 94 GLY A O 1
ATOM 741 N N . GLY A 1 95 ? 6.117 -13.379 -18.008 1.00 66.31 95 GLY A N 1
ATOM 742 C CA . GLY A 1 95 ? 5.058 -12.897 -18.866 1.00 66.31 95 GLY A CA 1
ATOM 743 C C . GLY A 1 95 ? 4.283 -11.725 -18.279 1.00 66.31 95 GLY A C 1
ATOM 744 O O . GLY A 1 95 ? 4.531 -11.197 -17.190 1.00 66.31 95 GLY A O 1
ATOM 745 N N . GLU A 1 96 ? 3.289 -11.329 -19.048 1.00 75.62 96 GLU A N 1
ATOM 746 C CA . GLU A 1 96 ? 2.330 -10.312 -18.691 1.00 75.62 96 GLU A CA 1
ATOM 747 C C . GLU A 1 96 ? 0.966 -10.990 -18.467 1.00 75.62 96 GLU A C 1
ATOM 749 O O . GLU A 1 96 ? 0.129 -11.021 -19.365 1.00 75.62 96 GLU A O 1
ATOM 754 N N . PRO A 1 97 ? 0.714 -11.589 -17.283 1.00 80.62 97 PRO A N 1
ATOM 755 C CA . PRO A 1 97 ? -0.417 -12.504 -17.085 1.00 80.62 97 PRO A CA 1
ATOM 756 C C . PRO A 1 97 ? -1.782 -11.809 -17.129 1.00 80.62 97 PRO A C 1
ATOM 758 O O . PRO A 1 97 ? -2.821 -12.464 -17.075 1.00 80.62 97 PRO A O 1
ATOM 761 N N . TYR A 1 98 ? -1.806 -10.479 -17.168 1.00 86.69 98 TYR A N 1
ATOM 762 C CA . TYR A 1 98 ? -3.035 -9.705 -17.187 1.00 86.69 98 TYR A CA 1
ATOM 763 C C . TYR A 1 98 ? -3.307 -9.214 -18.607 1.00 86.69 98 TYR A C 1
ATOM 765 O O . TYR A 1 98 ? -2.841 -8.144 -18.984 1.00 86.69 98 TYR A O 1
ATOM 773 N N . LYS A 1 99 ? -4.085 -9.983 -19.373 1.00 88.44 99 LYS A N 1
ATOM 774 C CA . LYS A 1 99 ? -4.513 -9.640 -20.736 1.00 88.44 99 LYS A CA 1
ATOM 775 C C . LYS A 1 99 ? -5.759 -8.745 -20.737 1.00 88.44 99 LYS A C 1
ATOM 777 O O . LYS A 1 99 ? -6.712 -8.978 -19.990 1.00 88.44 99 LYS A O 1
ATOM 782 N N . CYS A 1 100 ? -5.759 -7.707 -21.567 1.00 88.56 100 CYS A N 1
ATOM 783 C CA . CYS A 1 100 ? -6.954 -6.944 -21.914 1.00 88.56 100 CYS A CA 1
ATOM 784 C C . CYS A 1 100 ? -7.785 -7.747 -22.911 1.00 88.56 100 CYS A C 1
ATOM 786 O O . CYS A 1 100 ? -7.248 -8.182 -23.913 1.00 88.56 100 CYS A O 1
ATOM 788 N N . MET A 1 101 ? -9.076 -7.956 -22.665 1.00 88.81 101 MET A N 1
ATOM 789 C CA . MET A 1 101 ? -9.905 -8.722 -23.607 1.00 88.81 101 MET A CA 1
ATOM 790 C C . MET A 1 101 ? -10.378 -7.880 -24.795 1.00 88.81 101 MET A C 1
ATOM 792 O O . MET A 1 101 ? -10.688 -8.448 -25.832 1.00 88.81 101 MET A O 1
ATOM 796 N N . ASP A 1 102 ? -10.367 -6.553 -24.655 1.00 85.94 102 ASP A N 1
ATOM 797 C CA . ASP A 1 102 ? -10.865 -5.623 -25.671 1.00 85.94 102 ASP A CA 1
ATOM 798 C C . ASP A 1 102 ? -9.826 -5.400 -26.788 1.00 85.94 102 ASP A C 1
ATOM 800 O O . ASP A 1 102 ? -10.180 -5.325 -27.956 1.00 85.94 102 ASP A O 1
ATOM 804 N N . CYS A 1 103 ? -8.528 -5.355 -26.450 1.00 86.62 103 CYS A N 1
ATOM 805 C CA . CYS A 1 103 ? -7.440 -5.168 -27.428 1.00 86.62 103 CYS A CA 1
ATOM 806 C C . CYS A 1 103 ? -6.293 -6.186 -27.314 1.00 86.62 103 CYS A C 1
ATOM 808 O O . CYS A 1 103 ? -5.255 -6.028 -27.947 1.00 86.62 103 CYS A O 1
ATOM 810 N N . GLY A 1 104 ? -6.420 -7.182 -26.433 1.00 83.81 104 GLY A N 1
ATOM 811 C CA . GLY A 1 104 ? -5.451 -8.264 -26.226 1.00 83.81 104 GLY A CA 1
ATOM 812 C C . GLY A 1 104 ? -4.049 -7.877 -25.741 1.00 83.81 104 GLY A C 1
ATOM 813 O O . GLY A 1 104 ? -3.216 -8.765 -25.569 1.00 83.81 104 GLY A O 1
ATOM 814 N N . LYS A 1 105 ? -3.800 -6.596 -25.440 1.00 84.00 105 LYS A N 1
ATOM 815 C CA . LYS A 1 105 ? -2.568 -6.125 -24.796 1.00 84.00 105 LYS A CA 1
ATOM 816 C C . LYS A 1 105 ? -2.399 -6.740 -23.408 1.00 84.00 105 LYS A C 1
ATOM 818 O O . LYS A 1 105 ? -3.355 -6.801 -22.630 1.00 84.00 105 LYS A O 1
ATOM 823 N N . CYS A 1 106 ? -1.179 -7.136 -23.075 1.00 85.75 106 CYS A N 1
ATOM 824 C CA . CYS A 1 106 ? -0.861 -7.743 -21.794 1.00 85.75 106 CYS A CA 1
ATOM 825 C C . CYS A 1 106 ? -0.178 -6.753 -20.841 1.00 85.75 106 CYS A C 1
ATOM 827 O O . CYS A 1 106 ? 0.318 -5.700 -21.237 1.00 85.75 106 CYS A O 1
ATOM 829 N N . PHE A 1 107 ? -0.269 -7.045 -19.542 1.00 85.50 107 PHE A N 1
ATOM 830 C CA . PHE A 1 107 ? 0.373 -6.274 -18.485 1.00 85.50 107 PHE A CA 1
ATOM 831 C C . PHE A 1 107 ? 1.005 -7.183 -17.428 1.00 85.50 107 PHE A C 1
ATOM 833 O O . PHE A 1 107 ? 0.439 -8.200 -17.027 1.00 85.50 107 PHE A O 1
ATOM 840 N N . SER A 1 108 ? 2.144 -6.765 -16.876 1.00 83.19 108 SER A N 1
ATOM 841 C CA . SER A 1 108 ? 2.813 -7.454 -15.753 1.00 83.19 108 SER A CA 1
ATOM 842 C C . SER A 1 108 ? 2.090 -7.316 -14.397 1.00 83.19 108 SER A C 1
ATOM 844 O O . SER A 1 108 ? 2.353 -8.068 -13.446 1.00 83.19 108 SER A O 1
ATOM 846 N N . ARG A 1 109 ? 1.160 -6.352 -14.276 1.00 84.06 109 ARG A N 1
ATOM 847 C CA . ARG A 1 109 ? 0.390 -6.047 -13.053 1.00 84.06 109 ARG A CA 1
ATOM 848 C C . ARG A 1 109 ? -1.089 -5.800 -13.359 1.00 84.06 109 ARG A C 1
ATOM 850 O O . ARG A 1 109 ? -1.413 -5.005 -14.235 1.00 84.06 109 ARG A O 1
ATOM 857 N N . SER A 1 110 ? -1.983 -6.357 -12.539 1.00 88.81 110 SER A N 1
ATOM 858 C CA . SER A 1 110 ? -3.437 -6.170 -12.681 1.00 88.81 110 SER A CA 1
ATOM 859 C C . SER A 1 110 ? -3.854 -4.703 -12.627 1.00 88.81 110 SER A C 1
ATOM 861 O O . SER A 1 110 ? -4.723 -4.280 -13.377 1.00 88.81 110 SER A O 1
ATOM 863 N N . SER A 1 111 ? -3.197 -3.899 -11.788 1.00 89.81 111 SER A N 1
ATOM 864 C CA . SER A 1 111 ? -3.470 -2.464 -11.679 1.00 89.81 111 SER A CA 1
ATOM 865 C C . SER A 1 111 ? -3.197 -1.697 -12.976 1.00 89.81 111 SER A C 1
ATOM 867 O O . SER A 1 111 ? -3.891 -0.722 -13.251 1.00 89.81 111 SER A O 1
ATOM 869 N N . MET A 1 112 ? -2.200 -2.120 -13.765 1.00 89.50 112 MET A N 1
ATOM 870 C CA . MET A 1 112 ? -1.914 -1.513 -15.069 1.00 89.50 112 MET A CA 1
ATOM 871 C C . MET A 1 112 ? -3.020 -1.855 -16.068 1.00 89.50 112 MET A C 1
ATOM 873 O O . MET A 1 112 ? -3.518 -0.950 -16.727 1.00 89.50 112 MET A O 1
ATOM 877 N N . LEU A 1 113 ? -3.485 -3.112 -16.089 1.00 91.81 113 LEU A N 1
ATOM 878 C CA . LEU A 1 113 ? -4.656 -3.507 -16.874 1.00 91.81 113 LEU A CA 1
ATOM 879 C C . LEU A 1 113 ? -5.906 -2.712 -16.464 1.00 91.81 113 LEU A C 1
ATOM 881 O O . LEU A 1 113 ? -6.623 -2.214 -17.323 1.00 91.81 113 LEU A O 1
ATOM 885 N N . THR A 1 114 ? -6.177 -2.552 -15.164 1.00 92.75 114 THR A N 1
ATOM 886 C CA . THR A 1 114 ? -7.328 -1.766 -14.683 1.00 92.75 114 THR A CA 1
ATOM 887 C C . THR A 1 114 ? -7.267 -0.313 -15.152 1.00 92.75 114 THR A C 1
ATOM 889 O O . THR A 1 114 ? -8.299 0.255 -15.501 1.00 92.75 114 THR A O 1
ATOM 892 N N . PHE A 1 115 ? -6.080 0.302 -15.147 1.00 91.00 115 PHE A N 1
ATOM 893 C CA . PHE A 1 115 ? -5.901 1.657 -15.667 1.00 91.00 115 PHE A CA 1
ATOM 894 C C . PHE A 1 115 ? -6.093 1.696 -17.183 1.00 91.00 115 PHE A C 1
ATOM 896 O O . PHE A 1 115 ? -6.835 2.538 -17.674 1.00 91.00 115 PHE A O 1
ATOM 903 N N . HIS A 1 116 ? -5.493 0.748 -17.901 1.00 90.75 116 HIS A N 1
ATOM 904 C CA . HIS A 1 116 ? -5.649 0.612 -19.342 1.00 90.75 116 HIS A CA 1
ATOM 905 C C . HIS A 1 116 ? -7.117 0.445 -19.748 1.00 90.75 116 HIS A C 1
ATOM 907 O O . HIS A 1 116 ? -7.572 1.153 -20.624 1.00 90.75 116 HIS A O 1
ATOM 913 N N . LYS A 1 117 ? -7.918 -0.372 -19.058 1.00 90.44 117 LYS A N 1
ATOM 914 C CA . LYS A 1 117 ? -9.349 -0.538 -19.376 1.00 90.44 117 LYS A CA 1
ATOM 915 C C . LYS A 1 117 ? -10.169 0.758 -19.357 1.00 90.44 117 LYS A C 1
ATOM 917 O O . LYS A 1 117 ? -11.282 0.766 -19.864 1.00 90.44 117 LYS A O 1
ATOM 922 N N . LYS A 1 118 ? -9.659 1.844 -18.767 1.00 91.00 118 LYS A N 1
ATOM 923 C CA . LYS A 1 118 ? -10.319 3.151 -18.844 1.00 91.00 118 LYS A CA 1
ATOM 924 C C . LYS A 1 118 ? -10.284 3.730 -20.256 1.00 91.00 118 LYS A C 1
ATOM 926 O O . LYS A 1 118 ? -11.251 4.372 -20.624 1.00 91.00 118 LYS A O 1
ATOM 931 N N . ILE A 1 119 ? -9.242 3.451 -21.044 1.00 87.88 119 ILE A N 1
ATOM 932 C CA . ILE A 1 119 ? -9.149 3.948 -22.424 1.00 87.88 119 ILE A CA 1
ATOM 933 C C . ILE A 1 119 ? -10.218 3.336 -23.341 1.00 87.88 119 ILE A C 1
ATOM 935 O O . ILE A 1 119 ? -10.607 3.968 -24.308 1.00 87.88 119 ILE A O 1
ATOM 939 N N . HIS A 1 120 ? -10.741 2.153 -22.998 1.00 81.69 120 HIS A N 1
ATOM 940 C CA . HIS A 1 120 ? -11.830 1.488 -23.729 1.00 81.69 120 HIS A CA 1
ATOM 941 C C . HIS A 1 120 ? -13.225 1.928 -23.278 1.00 81.69 120 HIS A C 1
ATOM 943 O O . HIS A 1 120 ? -14.214 1.489 -23.844 1.00 81.69 120 HIS A O 1
ATOM 949 N N . ARG A 1 121 ? -13.341 2.752 -22.227 1.00 72.19 121 ARG A N 1
ATOM 950 C CA . ARG A 1 121 ? -14.642 3.301 -21.802 1.00 72.19 121 ARG A CA 1
ATOM 951 C C . ARG A 1 121 ? -15.063 4.526 -22.609 1.00 72.19 121 ARG A C 1
ATOM 953 O O . ARG A 1 121 ? -16.240 4.859 -22.579 1.00 72.19 121 ARG A O 1
ATOM 960 N N . ASP A 1 122 ? -14.118 5.150 -23.307 1.00 63.31 122 ASP A N 1
ATOM 961 C CA . ASP A 1 122 ? -14.327 6.370 -24.094 1.00 63.31 122 ASP A CA 1
ATOM 962 C C . ASP A 1 122 ? -14.308 6.092 -25.613 1.00 63.31 122 ASP A C 1
ATOM 964 O O . ASP A 1 122 ? -14.285 7.019 -26.419 1.00 63.31 122 ASP A O 1
ATOM 968 N N . VAL A 1 123 ? -14.312 4.814 -26.008 1.00 61.88 123 VAL A N 1
ATOM 969 C CA . VAL A 1 123 ? -14.360 4.357 -27.402 1.00 61.88 123 VAL A CA 1
ATOM 970 C C . VAL A 1 123 ? -15.477 3.318 -27.506 1.00 61.88 123 VAL A C 1
ATOM 972 O O . VAL A 1 123 ? -15.500 2.365 -26.727 1.00 61.88 123 VAL A O 1
ATOM 975 N N . GLU A 1 124 ? -16.423 3.528 -28.424 1.00 55.09 124 GLU A N 1
ATOM 976 C CA . GLU A 1 124 ? -17.476 2.556 -28.756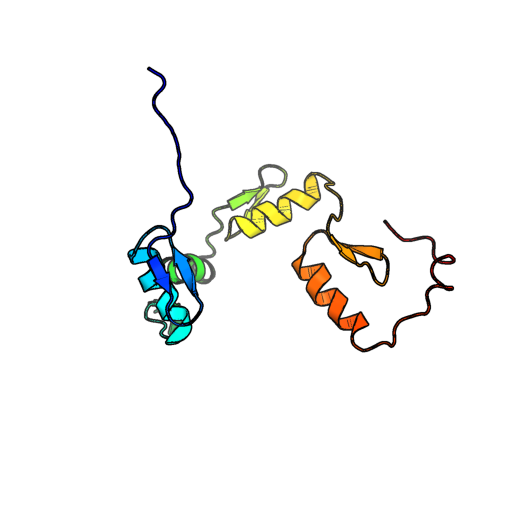 1.00 55.09 124 GLU A CA 1
ATOM 977 C C . GLU A 1 124 ? -16.857 1.174 -29.062 1.00 55.09 124 GLU A C 1
ATOM 979 O O . GLU A 1 124 ? -15.746 1.114 -29.600 1.00 55.09 124 GLU A O 1
ATOM 984 N N . PRO A 1 125 ? -17.532 0.056 -28.725 1.00 56.72 125 PRO A N 1
ATOM 985 C CA . PRO A 1 125 ? -16.980 -1.271 -28.956 1.00 56.72 125 PRO A CA 1
ATOM 986 C C . PRO A 1 125 ? -16.672 -1.469 -30.442 1.00 56.72 125 PRO A C 1
ATOM 988 O O . PRO A 1 125 ? -17.558 -1.373 -31.290 1.00 56.72 125 PRO A O 1
ATOM 991 N N . ILE A 1 126 ? -15.413 -1.780 -30.749 1.00 57.28 126 ILE A N 1
ATOM 992 C CA . ILE A 1 126 ? -14.998 -2.181 -32.092 1.00 57.28 126 ILE A CA 1
ATOM 993 C C . ILE A 1 126 ? -15.718 -3.500 -32.405 1.00 57.28 126 ILE A C 1
ATOM 995 O O . ILE A 1 126 ? -15.671 -4.440 -31.606 1.00 57.28 126 ILE A O 1
ATOM 999 N N . SER A 1 127 ? -16.433 -3.554 -33.528 1.00 51.03 127 SER A N 1
ATOM 1000 C CA . SER A 1 127 ? -17.212 -4.722 -33.945 1.00 51.03 127 SER A CA 1
ATOM 1001 C C . SER A 1 127 ? -16.339 -5.975 -34.078 1.00 51.03 127 SER A C 1
ATOM 1003 O O . SER A 1 127 ? -15.178 -5.900 -34.478 1.00 51.03 127 SER A O 1
ATOM 1005 N N . GLU A 1 128 ? -16.923 -7.148 -33.800 1.00 51.81 128 GLU A N 1
ATOM 1006 C CA . GLU A 1 128 ? -16.257 -8.466 -33.736 1.00 51.81 128 GLU A CA 1
ATOM 1007 C C . GLU A 1 128 ? -15.473 -8.880 -35.004 1.00 51.81 128 GLU A C 1
ATOM 1009 O O . GLU A 1 128 ? -14.720 -9.857 -34.966 1.00 51.81 128 GLU A O 1
ATOM 1014 N N . THR A 1 129 ? -15.626 -8.138 -36.104 1.00 48.34 129 THR A N 1
ATOM 1015 C CA . THR A 1 129 ? -15.069 -8.393 -37.438 1.00 48.34 129 THR A CA 1
ATOM 1016 C C . THR A 1 129 ? -13.664 -7.830 -37.679 1.00 48.34 129 THR A C 1
ATOM 1018 O O . THR A 1 129 ? -13.008 -8.289 -38.605 1.00 48.34 129 THR A O 1
ATOM 1021 N N . GLU A 1 130 ? -13.161 -6.882 -36.875 1.00 47.06 130 GLU A N 1
ATOM 1022 C CA . GLU A 1 130 ? -11.822 -6.276 -37.090 1.00 47.06 130 GLU A CA 1
ATOM 1023 C C . GLU A 1 130 ? -10.697 -6.928 -36.269 1.00 47.06 130 GLU A C 1
ATOM 1025 O O . GLU A 1 130 ? -9.556 -6.472 -36.244 1.00 47.06 130 GLU A O 1
ATOM 1030 N N . ARG A 1 131 ? -11.002 -8.036 -35.594 1.00 53.72 131 ARG A N 1
ATOM 1031 C CA . ARG A 1 131 ? -10.097 -8.706 -34.652 1.00 53.72 131 ARG A CA 1
ATOM 1032 C C . ARG A 1 131 ? -8.959 -9.500 -35.320 1.00 53.72 131 ARG A C 1
ATOM 1034 O O . ARG A 1 131 ? -8.137 -10.055 -34.598 1.00 53.72 131 ARG A O 1
ATOM 1041 N N . ASP A 1 132 ? -8.901 -9.531 -36.654 1.00 48.31 132 ASP A N 1
ATOM 1042 C CA . ASP A 1 132 ? -8.004 -10.407 -37.429 1.00 48.31 132 ASP A CA 1
ATOM 1043 C C . ASP A 1 132 ? -6.908 -9.695 -38.242 1.00 48.31 132 ASP A C 1
ATOM 1045 O O . ASP A 1 132 ? -6.205 -10.340 -39.014 1.00 48.31 132 ASP A O 1
ATOM 1049 N N . LEU A 1 133 ? -6.682 -8.390 -38.062 1.00 48.31 133 LEU A N 1
ATOM 1050 C CA . LEU A 1 133 ? -5.571 -7.692 -38.729 1.00 48.31 133 LEU A CA 1
ATOM 1051 C C . LEU A 1 133 ? -4.803 -6.813 -37.742 1.00 48.31 133 LEU A C 1
ATOM 1053 O O . LEU A 1 133 ? -4.984 -5.602 -37.663 1.00 48.31 133 LEU A O 1
ATOM 1057 N N . GLY A 1 134 ? -3.930 -7.448 -36.962 1.00 45.19 134 GLY A N 1
ATOM 1058 C CA . GLY A 1 134 ? -3.071 -6.748 -36.015 1.00 45.19 134 GLY A CA 1
ATOM 1059 C C . GLY A 1 134 ? -2.139 -7.686 -35.269 1.00 45.19 134 GLY A C 1
ATOM 1060 O O . GLY A 1 134 ? -2.304 -7.919 -34.074 1.00 45.19 134 GLY A O 1
ATOM 1061 N N . GLU A 1 135 ? -1.151 -8.222 -35.980 1.00 54.22 135 GLU A N 1
ATOM 1062 C CA . GLU A 1 135 ? 0.033 -8.860 -35.407 1.00 54.22 135 GLU A CA 1
ATOM 1063 C C . GLU A 1 135 ? 0.712 -7.892 -34.419 1.00 54.22 135 GLU A C 1
ATOM 1065 O O . GLU A 1 135 ? 1.416 -6.974 -34.826 1.00 54.22 135 GLU A O 1
ATOM 1070 N N . ASN A 1 136 ? 0.394 -8.027 -33.127 1.00 53.88 136 ASN A N 1
ATOM 1071 C CA . ASN A 1 136 ? 1.184 -7.683 -31.926 1.00 53.88 136 ASN A CA 1
ATOM 1072 C C . ASN A 1 136 ? 0.313 -7.850 -30.659 1.00 53.88 136 ASN A C 1
ATOM 1074 O O . ASN A 1 136 ? 0.265 -7.009 -29.758 1.00 53.88 136 ASN A O 1
ATOM 1078 N N . LEU A 1 137 ? -0.412 -8.965 -30.618 1.00 54.84 137 LEU A N 1
ATOM 1079 C CA . LEU A 1 137 ? -1.045 -9.527 -29.430 1.00 54.84 137 LEU A CA 1
ATOM 1080 C C . LEU A 1 137 ? -0.024 -10.485 -28.797 1.00 54.84 137 LEU A C 1
ATOM 1082 O O . LEU A 1 137 ? 0.782 -11.050 -29.529 1.00 54.84 137 LEU A O 1
ATOM 1086 N N . CYS A 1 138 ? -0.015 -10.613 -27.466 1.00 58.97 138 CYS A N 1
ATOM 1087 C CA . CYS A 1 138 ? 0.977 -11.418 -26.735 1.00 58.97 138 CYS A CA 1
ATOM 1088 C C . CYS A 1 138 ? 1.263 -12.809 -27.318 1.00 58.97 138 CYS A C 1
ATOM 1090 O O . CYS A 1 138 ? 0.288 -13.458 -27.769 1.00 58.97 138 CYS A O 1
#

pLDDT: mean 84.09, std 16.88, range [35.41, 98.31]